Protein AF-A0A662V5S7-F1 (afdb_monomer_lite)

Secondary structure (DSSP, 8-state):
-----------HHHHHHHHHT-HHHHHHHHHHHHHHHHHHHHT-SEEEEEE-STTHHHHHHHHHHHHHTT-EEEEEETTSPP---SEEEEEEEGGGHHHHHHHHHHHHHHSSEEEEEEE-S-TTTHHHHHHHHHHHHHHHHHHTT-

pLDDT: mean 87.55, std 18.08, range [35.97, 98.62]

Radius of gyration: 18.25 Å; chains: 1; bounding box: 36×62×35 Å

Sequence (146 aa):
AALRLASSGRGARSARLESELELEPVVHELLERYGPVLEELRGVGDVEVLHSFSMTPAAEELYRVLVSYGRRARLTPHYHMPSGAELCLALYTTAEEHTIREKVVAAARRCRRVLHIGVGTDPVTAPIYVLILVRHLELELAGAKA

Structure (mmCIF, N/CA/C/O backbone):
data_AF-A0A662V5S7-F1
#
_entry.id   AF-A0A662V5S7-F1
#
loop_
_atom_site.group_PDB
_atom_site.id
_atom_site.type_symbol
_atom_site.label_atom_id
_atom_site.label_alt_id
_atom_site.label_comp_id
_atom_site.label_asym_id
_atom_site.label_entity_id
_atom_site.label_seq_id
_atom_site.pdbx_PDB_ins_code
_atom_site.Cartn_x
_atom_site.Cartn_y
_atom_site.Cartn_z
_atom_site.occupancy
_atom_site.B_iso_or_equiv
_atom_site.auth_seq_id
_atom_site.auth_comp_id
_atom_site.auth_asym_id
_atom_site.auth_atom_id
_atom_site.pdbx_PDB_model_num
ATOM 1 N N . ALA A 1 1 ? 2.253 -43.207 -8.557 1.00 40.62 1 ALA A N 1
ATOM 2 C CA . ALA A 1 1 ? 3.699 -43.381 -8.305 1.00 40.62 1 ALA A CA 1
ATOM 3 C C . ALA A 1 1 ? 4.485 -43.164 -9.600 1.00 40.62 1 ALA A C 1
ATOM 5 O O . ALA A 1 1 ? 5.082 -44.088 -10.132 1.00 40.62 1 ALA A O 1
ATOM 6 N N . ALA A 1 2 ? 4.450 -41.941 -10.127 1.00 39.06 2 ALA A N 1
ATOM 7 C CA . ALA A 1 2 ? 5.210 -41.532 -11.303 1.00 39.06 2 ALA A CA 1
ATOM 8 C C . ALA A 1 2 ? 5.873 -40.193 -10.964 1.00 39.06 2 ALA A C 1
ATOM 10 O O . ALA A 1 2 ? 5.246 -39.386 -10.286 1.00 39.06 2 ALA A O 1
ATOM 11 N N . LEU A 1 3 ? 7.118 -40.016 -11.415 1.00 35.97 3 LEU A N 1
ATOM 12 C CA . LEU A 1 3 ? 8.091 -38.969 -11.056 1.00 35.97 3 LEU A CA 1
ATOM 13 C C . LEU A 1 3 ? 8.900 -39.247 -9.781 1.00 35.97 3 LEU A C 1
ATOM 15 O O . LEU A 1 3 ? 8.897 -38.491 -8.814 1.00 35.97 3 LEU A O 1
ATOM 19 N N . ARG A 1 4 ? 9.690 -40.324 -9.829 1.00 37.88 4 ARG A N 1
ATOM 20 C CA . ARG A 1 4 ? 10.972 -40.377 -9.122 1.00 37.88 4 ARG A CA 1
ATOM 21 C C . ARG A 1 4 ? 12.103 -40.256 -10.143 1.00 37.88 4 ARG A C 1
ATOM 23 O O . ARG A 1 4 ? 12.288 -41.144 -10.963 1.00 37.88 4 ARG A O 1
ATOM 30 N N . LEU A 1 5 ? 12.851 -39.164 -9.991 1.00 44.88 5 LEU A N 1
ATOM 31 C CA . LEU A 1 5 ? 14.304 -39.075 -10.155 1.00 44.88 5 LEU A CA 1
ATOM 32 C C . LEU A 1 5 ? 14.873 -39.260 -11.567 1.00 44.88 5 LEU A C 1
ATOM 34 O O . LEU A 1 5 ? 15.427 -40.297 -11.912 1.00 44.88 5 LEU A O 1
ATOM 38 N N .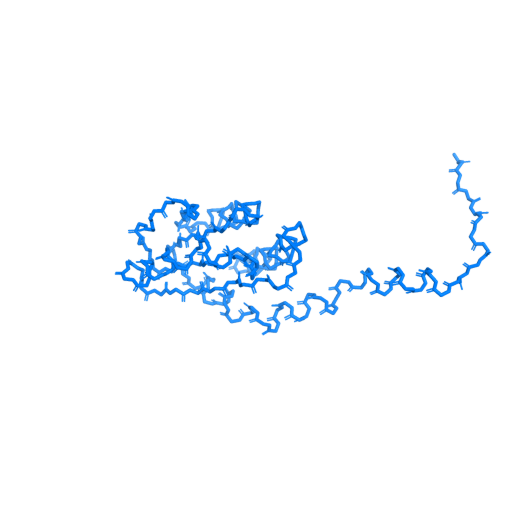 ALA A 1 6 ? 14.899 -38.148 -12.297 1.00 36.91 6 ALA A N 1
ATOM 39 C CA . ALA A 1 6 ? 16.008 -37.821 -13.186 1.00 36.91 6 ALA A CA 1
ATOM 40 C C . ALA A 1 6 ? 16.480 -36.390 -12.874 1.00 36.91 6 ALA A C 1
ATOM 42 O O . ALA A 1 6 ? 16.174 -35.443 -13.588 1.00 36.91 6 ALA A O 1
ATOM 43 N N . SER A 1 7 ? 17.192 -36.220 -11.758 1.00 38.94 7 SER A N 1
ATOM 44 C CA . SER A 1 7 ? 17.974 -35.004 -11.490 1.00 38.94 7 SER A CA 1
ATOM 45 C C . SER A 1 7 ? 19.369 -35.380 -10.990 1.00 38.94 7 SER A C 1
ATOM 47 O O . SER A 1 7 ? 19.815 -34.978 -9.915 1.00 38.94 7 SER A O 1
ATOM 49 N N . SER A 1 8 ? 20.072 -36.203 -11.765 1.00 45.06 8 SER A N 1
ATOM 50 C CA . SER A 1 8 ? 21.519 -36.348 -11.638 1.00 45.06 8 SER A CA 1
ATOM 51 C C . SER A 1 8 ? 22.179 -35.153 -12.327 1.00 45.06 8 SER A C 1
ATOM 53 O O . SER A 1 8 ? 22.445 -35.177 -13.526 1.00 45.06 8 SER A O 1
ATOM 55 N N . GLY A 1 9 ? 22.376 -34.083 -11.560 1.00 43.12 9 GLY A N 1
ATOM 56 C CA . GLY A 1 9 ? 23.086 -32.887 -11.996 1.00 43.12 9 GLY A CA 1
ATOM 57 C C . GLY A 1 9 ? 22.634 -31.658 -11.222 1.00 43.12 9 GLY A C 1
ATOM 58 O O . GLY A 1 9 ? 21.847 -30.870 -11.737 1.00 43.12 9 GLY A O 1
ATOM 59 N N . ARG A 1 10 ? 23.150 -31.462 -10.000 1.00 49.91 10 ARG A N 1
ATOM 60 C CA . ARG A 1 10 ? 23.173 -30.135 -9.359 1.00 49.91 10 ARG A CA 1
ATOM 61 C C . ARG A 1 10 ? 24.107 -29.236 -10.175 1.00 49.91 10 ARG A C 1
ATOM 63 O O . ARG A 1 10 ? 25.268 -29.046 -9.836 1.00 49.91 10 ARG A O 1
ATOM 70 N N . GLY A 1 11 ? 23.627 -28.775 -11.324 1.00 49.47 11 GLY A N 1
ATOM 71 C CA . GLY A 1 11 ? 24.307 -27.775 -12.132 1.00 49.47 11 GLY A CA 1
ATOM 72 C C . GLY A 1 11 ? 24.137 -26.400 -11.499 1.00 49.47 11 GLY A C 1
ATOM 73 O O . GLY A 1 11 ? 23.141 -26.148 -10.820 1.00 49.47 11 GLY A O 1
ATOM 74 N N . ALA A 1 12 ? 25.064 -25.485 -11.784 1.00 57.44 12 ALA A N 1
ATOM 75 C CA . ALA A 1 12 ? 25.022 -24.087 -11.343 1.00 57.44 12 ALA A CA 1
ATOM 76 C C . ALA A 1 12 ? 23.662 -23.393 -11.587 1.00 57.44 12 ALA A C 1
ATOM 78 O O . ALA A 1 12 ? 23.319 -22.446 -10.895 1.00 57.44 12 ALA A O 1
ATOM 79 N N . ARG A 1 13 ? 22.856 -23.892 -12.534 1.00 47.41 13 ARG A N 1
ATOM 80 C CA . ARG A 1 13 ? 21.491 -23.432 -12.818 1.00 47.41 13 ARG A CA 1
ATOM 81 C C . ARG A 1 13 ? 20.464 -23.790 -11.731 1.00 47.41 13 ARG A C 1
ATOM 83 O O . ARG A 1 13 ? 19.611 -22.962 -11.450 1.00 47.41 13 ARG A O 1
ATOM 90 N N . SER A 1 14 ? 20.542 -24.975 -11.117 1.00 47.22 14 SER A N 1
ATOM 91 C CA . SER A 1 14 ? 19.666 -25.350 -9.991 1.00 47.22 14 SER A CA 1
ATOM 92 C C . SER A 1 14 ? 20.053 -24.616 -8.715 1.00 47.22 14 SER A C 1
ATOM 94 O O . SER A 1 14 ? 19.171 -24.121 -8.036 1.00 47.22 14 SER A O 1
ATOM 96 N N . ALA A 1 15 ? 21.352 -24.462 -8.443 1.00 53.88 15 ALA A N 1
ATOM 97 C CA . ALA A 1 15 ? 21.823 -23.662 -7.310 1.00 53.88 15 ALA A CA 1
ATOM 98 C C . ALA A 1 15 ? 21.443 -22.175 -7.456 1.00 53.88 15 ALA A C 1
ATOM 100 O O . ALA A 1 15 ? 21.081 -21.533 -6.481 1.00 53.88 15 ALA A O 1
ATOM 101 N N . ARG A 1 16 ? 21.464 -21.641 -8.688 1.00 50.78 16 ARG A N 1
ATOM 102 C CA . ARG A 1 16 ? 21.008 -20.276 -8.990 1.00 50.78 16 ARG A CA 1
ATOM 103 C C . ARG A 1 16 ? 19.495 -20.108 -8.809 1.00 50.78 16 ARG A C 1
ATOM 105 O O . ARG A 1 16 ? 19.074 -19.123 -8.223 1.00 50.78 16 ARG A O 1
ATOM 112 N N . LEU A 1 17 ? 18.696 -21.084 -9.249 1.00 49.09 17 LEU A N 1
ATOM 113 C CA . LEU A 1 17 ? 17.246 -21.105 -9.010 1.00 49.09 17 LEU A CA 1
ATOM 114 C C . LEU A 1 17 ? 16.906 -21.261 -7.520 1.00 49.09 17 LEU A C 1
ATOM 116 O O . LEU A 1 17 ? 15.959 -20.645 -7.055 1.00 49.09 17 LEU A O 1
ATOM 120 N N . GLU A 1 18 ? 17.679 -22.048 -6.768 1.00 52.47 18 GLU A N 1
ATOM 121 C CA . GLU A 1 18 ? 17.541 -22.178 -5.312 1.00 52.47 18 GLU A CA 1
ATOM 122 C C . GLU A 1 18 ? 17.888 -20.861 -4.596 1.00 52.47 18 GLU A C 1
ATOM 124 O O . GLU A 1 18 ? 17.123 -20.446 -3.735 1.00 52.47 18 GLU A O 1
ATOM 129 N N . SER A 1 19 ? 18.940 -20.141 -5.014 1.00 52.50 19 SER A N 1
ATOM 130 C CA . SER A 1 19 ? 19.259 -18.804 -4.475 1.00 52.50 19 SER A CA 1
ATOM 131 C C . SER A 1 19 ? 18.257 -17.716 -4.887 1.00 52.50 19 SER A C 1
ATOM 133 O O . SER A 1 19 ? 18.032 -16.772 -4.144 1.00 52.50 19 SER A O 1
ATOM 135 N N . GLU A 1 20 ? 17.626 -17.844 -6.059 1.00 53.47 20 GLU A N 1
ATOM 136 C CA . GLU A 1 20 ? 16.528 -16.964 -6.500 1.00 53.47 20 GLU A CA 1
ATOM 137 C C . GLU A 1 20 ? 15.208 -17.263 -5.753 1.00 53.47 20 GLU A C 1
ATOM 139 O O . GLU A 1 20 ? 14.295 -16.440 -5.763 1.00 53.47 20 GLU A O 1
ATOM 144 N N . LEU A 1 21 ? 15.109 -18.420 -5.085 1.00 58.81 21 LEU A N 1
ATOM 145 C CA . LEU A 1 21 ? 13.989 -18.827 -4.228 1.00 58.81 21 LEU A CA 1
ATOM 146 C C . LEU A 1 21 ? 14.205 -18.485 -2.744 1.00 58.81 21 LEU A C 1
ATOM 148 O O . LEU A 1 21 ? 13.298 -18.708 -1.936 1.00 58.81 21 LEU A O 1
ATOM 152 N N . GLU A 1 22 ? 15.366 -17.947 -2.363 1.00 69.88 22 GLU A N 1
ATOM 153 C CA . GLU A 1 22 ? 15.608 -17.472 -1.001 1.00 69.88 22 GLU A CA 1
ATOM 154 C C . GLU A 1 22 ? 14.814 -16.178 -0.773 1.00 69.88 22 GLU A C 1
ATOM 156 O O . GLU A 1 22 ? 15.251 -15.066 -1.060 1.00 69.88 22 GLU A O 1
ATOM 161 N N . LEU A 1 23 ? 13.586 -16.337 -0.273 1.00 75.75 23 LEU A N 1
ATOM 162 C CA . LEU A 1 23 ? 12.697 -15.224 0.065 1.00 75.75 23 LEU A CA 1
ATOM 163 C C . LEU A 1 23 ? 13.195 -14.426 1.275 1.00 75.75 23 LEU A C 1
ATOM 165 O O . LEU A 1 23 ? 12.820 -13.270 1.427 1.00 75.75 23 LEU A O 1
ATOM 169 N N . GLU A 1 24 ? 14.012 -15.023 2.142 1.00 84.25 24 GLU A N 1
ATOM 170 C CA . GLU A 1 24 ? 14.460 -14.402 3.392 1.00 84.25 24 GLU A CA 1
ATOM 171 C C . GLU A 1 24 ? 15.258 -13.102 3.168 1.00 84.25 24 GLU A C 1
ATOM 173 O O . GLU A 1 24 ? 14.856 -12.088 3.742 1.00 84.25 24 GLU A O 1
ATOM 178 N N . PRO A 1 25 ? 16.288 -13.048 2.296 1.00 88.50 25 PRO A N 1
ATOM 179 C CA . PRO A 1 25 ? 16.953 -11.792 1.947 1.00 88.50 25 PRO A CA 1
ATOM 180 C C . PRO A 1 25 ? 15.997 -10.721 1.408 1.00 88.50 25 PRO A C 1
ATOM 182 O O . PRO A 1 25 ? 16.085 -9.562 1.806 1.00 88.50 25 PRO A O 1
ATOM 185 N N . VAL A 1 26 ? 15.047 -11.110 0.548 1.00 87.50 26 VAL A N 1
ATOM 186 C CA . VAL A 1 26 ? 14.057 -10.188 -0.034 1.00 87.50 26 VAL A CA 1
ATOM 187 C C . VAL A 1 26 ? 13.136 -9.630 1.048 1.00 87.50 26 VAL A C 1
ATOM 189 O O . VAL A 1 26 ? 12.891 -8.428 1.104 1.00 87.50 26 VAL A O 1
ATOM 192 N N . VAL A 1 27 ? 12.633 -10.489 1.936 1.00 90.62 27 VAL A N 1
ATOM 193 C CA . VAL A 1 27 ? 11.801 -10.080 3.074 1.00 90.62 27 VAL A CA 1
ATOM 194 C C . VAL A 1 27 ? 12.587 -9.141 3.985 1.00 90.62 27 VAL A C 1
ATOM 196 O O . VAL A 1 27 ? 12.052 -8.112 4.387 1.00 90.62 27 VAL A O 1
ATOM 199 N N . HIS A 1 28 ? 13.847 -9.461 4.284 1.00 93.50 28 HIS A N 1
ATOM 200 C CA . HIS A 1 28 ? 14.695 -8.630 5.131 1.00 93.50 28 HIS A CA 1
ATOM 201 C C . HIS A 1 28 ? 14.900 -7.234 4.535 1.00 93.50 28 HIS A C 1
ATOM 203 O O . HIS A 1 28 ? 14.639 -6.248 5.218 1.00 93.50 28 HIS A O 1
ATOM 209 N N . GLU A 1 29 ? 15.260 -7.139 3.252 1.00 93.31 29 GLU A N 1
ATOM 210 C CA . GLU A 1 29 ? 15.428 -5.859 2.551 1.00 93.31 29 GLU A CA 1
ATOM 211 C C . GLU A 1 29 ? 14.127 -5.038 2.544 1.00 93.31 29 GLU A C 1
ATOM 213 O O . GLU A 1 29 ? 14.122 -3.832 2.811 1.00 93.31 29 GLU A O 1
ATOM 218 N N . LEU A 1 30 ? 12.992 -5.690 2.271 1.00 94.88 30 LEU A N 1
ATOM 219 C CA . LEU A 1 30 ? 11.686 -5.035 2.273 1.00 94.88 30 LEU A CA 1
ATOM 220 C C . LEU A 1 30 ? 11.319 -4.499 3.661 1.00 94.88 30 LEU A C 1
ATOM 222 O O . LEU A 1 30 ? 10.804 -3.384 3.761 1.00 94.88 30 LEU A O 1
ATOM 226 N N . LEU A 1 31 ? 11.577 -5.264 4.722 1.00 95.56 31 LEU A N 1
ATOM 227 C CA . LEU A 1 31 ? 11.284 -4.854 6.096 1.00 95.56 31 LEU A CA 1
ATOM 228 C C . LEU A 1 31 ? 12.256 -3.792 6.608 1.00 95.56 31 LEU A C 1
ATOM 230 O O . LEU A 1 31 ? 11.820 -2.873 7.295 1.00 95.56 31 LEU A O 1
ATOM 234 N N . GLU A 1 32 ? 13.532 -3.851 6.239 1.00 96.81 32 GLU A N 1
ATOM 235 C CA . GLU A 1 32 ? 14.491 -2.788 6.548 1.00 96.81 32 GLU A CA 1
ATOM 236 C C . GLU A 1 32 ? 14.035 -1.460 5.929 1.00 96.81 32 GLU A C 1
ATOM 238 O O . GLU A 1 32 ? 14.028 -0.416 6.583 1.00 96.81 32 GLU A O 1
ATOM 243 N N . ARG A 1 33 ? 13.571 -1.505 4.676 1.00 97.06 33 ARG A N 1
ATOM 244 C CA . ARG A 1 33 ? 13.160 -0.310 3.939 1.00 97.06 33 ARG A CA 1
ATOM 245 C C . ARG A 1 33 ? 11.788 0.231 4.340 1.00 97.06 33 ARG A C 1
ATOM 247 O O . ARG A 1 33 ? 11.613 1.447 4.419 1.00 97.06 33 ARG A O 1
ATOM 254 N N . TYR A 1 34 ? 10.798 -0.642 4.523 1.00 97.94 34 TYR A N 1
ATOM 255 C CA . TYR A 1 34 ? 9.395 -0.250 4.709 1.00 97.94 34 TYR A CA 1
ATOM 256 C C . TYR A 1 34 ? 8.839 -0.568 6.098 1.00 97.94 34 TYR A C 1
ATOM 258 O O . TYR A 1 34 ? 7.704 -0.191 6.383 1.00 97.94 34 TYR A O 1
ATOM 266 N N . GLY A 1 35 ? 9.619 -1.184 6.987 1.00 96.31 35 GLY A N 1
ATOM 267 C CA . GLY A 1 35 ? 9.247 -1.423 8.384 1.00 96.31 35 GLY A CA 1
ATOM 268 C C . GLY A 1 35 ? 8.718 -0.171 9.092 1.00 96.31 35 GLY A C 1
ATOM 269 O O . GLY A 1 35 ? 7.596 -0.219 9.596 1.00 96.31 35 GLY A O 1
ATOM 270 N N . PRO A 1 36 ? 9.408 0.987 9.026 1.00 96.69 36 PRO A N 1
ATOM 271 C CA . PRO A 1 36 ? 8.909 2.228 9.626 1.00 96.69 36 PRO A CA 1
ATOM 272 C C . PRO A 1 36 ? 7.542 2.672 9.077 1.00 96.69 36 PRO A C 1
ATOM 274 O O . PRO A 1 36 ? 6.697 3.179 9.813 1.00 96.69 36 PRO A O 1
ATOM 277 N N . VAL A 1 37 ? 7.285 2.434 7.783 1.00 97.81 37 VAL A N 1
ATOM 278 C CA . VAL A 1 37 ? 5.987 2.733 7.157 1.00 97.81 37 VAL A CA 1
ATOM 279 C C . VAL A 1 37 ? 4.891 1.824 7.719 1.00 97.81 37 VAL A C 1
ATOM 281 O O . VAL A 1 37 ? 3.787 2.296 7.995 1.00 97.81 37 VAL A O 1
ATOM 284 N N . LEU A 1 38 ? 5.186 0.534 7.912 1.00 96.62 38 LEU A N 1
ATOM 285 C CA . LEU A 1 38 ? 4.246 -0.425 8.499 1.00 96.62 38 LEU A CA 1
ATOM 286 C C . LEU A 1 38 ? 3.959 -0.127 9.975 1.00 96.62 38 LEU A C 1
ATOM 288 O O . LEU A 1 38 ? 2.810 -0.240 10.406 1.00 96.62 38 LEU A O 1
ATOM 292 N N . GLU A 1 39 ? 4.967 0.293 10.741 1.00 95.38 39 GLU A N 1
ATOM 293 C CA . GLU A 1 39 ? 4.802 0.699 12.139 1.00 95.38 39 GLU A CA 1
ATOM 294 C C . GLU A 1 39 ? 3.857 1.896 12.277 1.00 95.38 39 GLU A C 1
ATOM 296 O O . GLU A 1 39 ? 2.924 1.858 13.086 1.00 95.38 39 GLU A O 1
ATOM 301 N N . GLU A 1 40 ? 4.045 2.930 11.451 1.00 95.31 40 GLU A N 1
ATOM 302 C CA . GLU A 1 40 ? 3.133 4.072 11.415 1.00 95.31 40 GLU A CA 1
ATOM 303 C C . GLU A 1 40 ? 1.720 3.656 11.004 1.00 95.31 40 GLU A C 1
ATOM 305 O O . GLU A 1 40 ? 0.745 4.053 11.646 1.00 95.31 40 GLU A O 1
ATOM 310 N N . LEU A 1 41 ? 1.599 2.824 9.967 1.00 95.88 41 LEU A N 1
ATOM 311 C CA . LEU A 1 41 ? 0.316 2.333 9.475 1.00 95.88 41 LEU A CA 1
ATOM 312 C C . LEU A 1 41 ? -0.454 1.549 10.550 1.00 95.88 41 LEU A C 1
ATOM 314 O O . LEU A 1 41 ? -1.662 1.738 10.706 1.00 95.88 41 LEU A O 1
ATOM 318 N N . ARG A 1 42 ? 0.238 0.724 11.346 1.00 93.62 42 ARG A N 1
ATOM 319 C CA . ARG A 1 42 ? -0.343 -0.038 12.465 1.00 93.62 42 ARG A CA 1
ATOM 320 C C . ARG A 1 42 ? -0.938 0.869 13.546 1.00 93.62 42 ARG A C 1
ATOM 322 O O . ARG A 1 42 ? -1.917 0.495 14.197 1.00 93.62 42 ARG A O 1
ATOM 329 N N . GLY A 1 43 ? -0.378 2.061 13.740 1.00 91.25 43 GLY A N 1
ATOM 330 C CA . GLY A 1 43 ? -0.846 3.031 14.731 1.00 91.25 43 GLY A CA 1
ATOM 331 C C . GLY A 1 43 ? -2.110 3.804 14.334 1.00 91.25 43 GLY A C 1
ATOM 332 O O . GLY A 1 43 ? -2.696 4.468 15.185 1.00 91.25 43 GLY A O 1
ATOM 333 N N . VAL A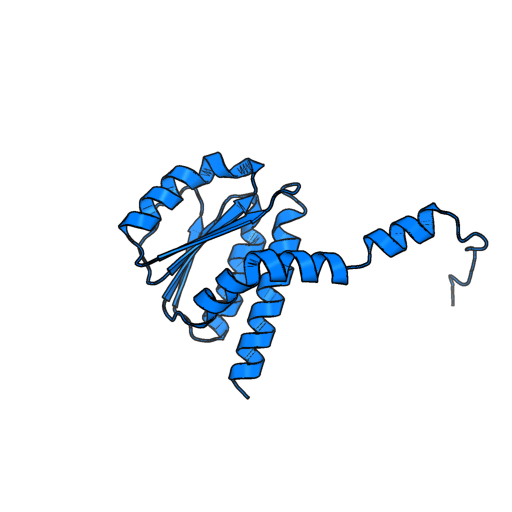 1 44 ? -2.555 3.728 13.076 1.00 94.88 44 VAL A N 1
ATOM 334 C CA . VAL A 1 44 ? -3.570 4.642 12.520 1.00 94.88 44 VAL A CA 1
ATOM 335 C C . VAL A 1 44 ? -4.936 3.985 12.354 1.00 94.88 44 VAL A C 1
ATOM 337 O O . VAL A 1 44 ? -5.040 2.836 11.941 1.00 94.88 44 VAL A O 1
ATOM 340 N N . GLY A 1 45 ? -6.013 4.704 12.689 1.00 95.31 45 GLY A N 1
ATOM 341 C CA . GLY A 1 45 ? -7.393 4.200 12.603 1.00 95.31 45 GLY A CA 1
ATOM 342 C C . GLY A 1 45 ? -8.105 4.459 11.269 1.00 95.31 45 GLY A C 1
ATOM 343 O O . GLY A 1 45 ? -9.067 3.758 10.953 1.00 95.31 45 GLY A O 1
ATOM 344 N N . ASP A 1 46 ? -7.668 5.463 10.505 1.00 98.31 46 ASP A N 1
ATOM 345 C CA . ASP A 1 46 ? -8.283 5.890 9.241 1.00 98.31 46 ASP A CA 1
ATOM 346 C C . ASP A 1 46 ? -7.229 6.067 8.142 1.00 98.31 46 ASP A C 1
ATOM 348 O O . ASP A 1 46 ? -6.378 6.956 8.219 1.00 98.31 46 ASP A O 1
ATOM 352 N N . VAL A 1 47 ? -7.289 5.209 7.127 1.00 98.56 47 VAL A N 1
ATOM 353 C CA . VAL A 1 47 ? -6.265 5.064 6.092 1.00 98.56 47 VAL A CA 1
ATOM 354 C C . VAL A 1 47 ? -6.883 5.227 4.708 1.00 98.56 47 VAL A C 1
ATOM 356 O O . VAL A 1 47 ? -7.904 4.626 4.381 1.00 98.56 47 VAL A O 1
ATOM 359 N N . GLU A 1 48 ? -6.228 5.995 3.852 1.00 98.56 48 GLU A N 1
ATOM 360 C CA . GLU A 1 48 ? -6.513 6.033 2.422 1.00 98.56 48 GLU A CA 1
ATOM 361 C C . GLU A 1 48 ? -5.350 5.401 1.655 1.00 98.56 48 GLU A C 1
ATOM 363 O O . GLU A 1 48 ? -4.202 5.815 1.792 1.00 98.56 48 GLU A O 1
ATOM 368 N N . VAL A 1 49 ? -5.630 4.366 0.868 1.00 98.56 49 VAL A N 1
ATOM 369 C CA . VAL A 1 49 ? -4.640 3.652 0.059 1.00 98.56 49 VAL A CA 1
ATOM 370 C C . VAL A 1 49 ? -4.735 4.181 -1.367 1.00 98.56 49 VAL A C 1
ATOM 372 O O . VAL A 1 49 ? -5.641 3.830 -2.125 1.00 98.56 49 VAL A O 1
ATOM 375 N N . LEU A 1 50 ? -3.802 5.060 -1.714 1.00 98.62 50 LEU A N 1
ATOM 376 C CA . LEU A 1 50 ? -3.652 5.631 -3.045 1.00 98.62 50 LEU A CA 1
ATOM 377 C C . LEU A 1 50 ? -2.751 4.711 -3.875 1.00 98.62 50 LEU A C 1
ATOM 379 O O . LEU A 1 50 ? -1.632 4.438 -3.455 1.00 98.62 50 LEU A O 1
ATOM 383 N N . HIS A 1 51 ? -3.182 4.235 -5.043 1.00 98.50 51 HIS A N 1
ATOM 384 C CA . HIS A 1 51 ? -2.390 3.254 -5.798 1.00 98.50 51 HIS A CA 1
ATOM 385 C C . HIS A 1 51 ? -2.297 3.519 -7.306 1.00 98.50 51 HIS A C 1
ATOM 387 O O . HIS A 1 51 ? -3.242 3.971 -7.959 1.00 98.50 51 HIS A O 1
ATOM 393 N N . SER A 1 52 ? -1.128 3.203 -7.863 1.00 97.50 52 SER A N 1
ATOM 394 C CA . SER A 1 52 ? -0.897 3.101 -9.312 1.00 97.50 52 SER A CA 1
ATOM 395 C C . SER A 1 52 ? -1.622 1.888 -9.916 1.00 97.50 52 SER A C 1
ATOM 397 O O . SER A 1 52 ? -2.214 1.082 -9.192 1.00 97.50 52 SER A O 1
ATOM 399 N N . PHE A 1 53 ? -1.610 1.771 -11.247 1.00 96.19 53 PHE A N 1
ATOM 400 C CA . PHE A 1 53 ? -2.326 0.712 -11.961 1.00 96.19 53 PHE A CA 1
ATOM 401 C C . PHE A 1 53 ? -1.841 -0.687 -11.559 1.00 96.19 53 PHE A C 1
ATOM 403 O O . PHE A 1 53 ? -2.652 -1.500 -11.107 1.00 96.19 53 PHE A O 1
ATOM 410 N N . SER A 1 54 ? -0.535 -0.952 -11.646 1.00 96.88 54 SER A N 1
ATOM 411 C CA . SER A 1 54 ? 0.016 -2.276 -11.326 1.00 96.88 54 SER A CA 1
ATOM 412 C C . SER A 1 54 ? -0.194 -2.689 -9.867 1.00 96.88 54 SER A C 1
ATOM 414 O O . SER A 1 54 ? -0.388 -3.865 -9.575 1.00 96.88 54 SER A O 1
ATOM 416 N N . MET A 1 55 ? -0.243 -1.719 -8.950 1.00 97.88 55 MET A N 1
ATOM 417 C CA . MET A 1 55 ? -0.370 -1.956 -7.510 1.00 97.88 55 MET A CA 1
ATOM 418 C C . MET A 1 55 ? -1.789 -2.300 -7.048 1.00 97.88 55 MET A C 1
ATOM 420 O O . MET A 1 55 ? -1.982 -2.571 -5.864 1.00 97.88 55 MET A O 1
ATOM 424 N N . THR A 1 56 ? -2.774 -2.324 -7.951 1.00 97.69 56 THR A N 1
ATOM 425 C CA . THR A 1 56 ? -4.177 -2.632 -7.621 1.00 97.69 56 THR A CA 1
ATOM 426 C C . THR A 1 56 ? -4.341 -3.915 -6.785 1.00 97.69 56 THR A C 1
ATOM 428 O O . THR A 1 56 ? -4.955 -3.823 -5.723 1.00 97.69 56 THR A O 1
ATOM 431 N N . PRO A 1 57 ? -3.750 -5.080 -7.141 1.00 97.94 57 PRO A N 1
ATOM 432 C CA . PRO A 1 57 ? -3.944 -6.308 -6.363 1.00 97.94 57 PRO A CA 1
ATOM 433 C C . PRO A 1 57 ? -3.432 -6.198 -4.921 1.00 97.94 57 PRO A C 1
ATOM 435 O O . PRO A 1 57 ? -4.072 -6.674 -3.985 1.00 97.94 57 PRO A O 1
ATOM 438 N N . ALA A 1 58 ? -2.286 -5.539 -4.729 1.00 98.12 58 ALA A N 1
ATOM 439 C CA . ALA A 1 58 ? -1.703 -5.350 -3.407 1.00 98.12 58 ALA A CA 1
ATOM 440 C C . ALA A 1 58 ? -2.470 -4.308 -2.580 1.00 98.12 58 ALA A C 1
ATOM 442 O O . ALA A 1 58 ? -2.635 -4.478 -1.373 1.00 98.12 58 ALA A O 1
ATOM 443 N N . ALA A 1 59 ? -2.973 -3.251 -3.226 1.00 98.56 59 ALA A N 1
ATOM 444 C CA . ALA A 1 59 ? -3.811 -2.245 -2.586 1.00 98.56 59 ALA A CA 1
ATOM 445 C C . ALA A 1 59 ? -5.118 -2.856 -2.064 1.00 98.56 59 ALA A C 1
ATOM 447 O O . ALA A 1 59 ? -5.497 -2.605 -0.921 1.00 98.56 59 ALA A O 1
ATOM 448 N N . GLU A 1 60 ? -5.778 -3.690 -2.871 1.00 98.62 60 GLU A N 1
ATOM 449 C CA . GLU A 1 60 ? -7.000 -4.397 -2.479 1.00 98.62 60 GLU A CA 1
ATOM 450 C C . GLU A 1 60 ? -6.774 -5.340 -1.295 1.00 98.62 60 GLU A C 1
ATOM 452 O O . GLU A 1 60 ? -7.585 -5.359 -0.367 1.00 98.62 60 GLU A O 1
ATOM 457 N N . GLU A 1 61 ? -5.674 -6.096 -1.296 1.00 98.56 61 GLU A N 1
ATOM 458 C CA . GLU A 1 61 ? -5.345 -6.975 -0.172 1.00 98.56 61 GLU A CA 1
ATOM 459 C C . GLU A 1 61 ? -5.044 -6.176 1.096 1.00 98.56 61 GLU A C 1
ATOM 461 O O . GLU A 1 61 ? -5.582 -6.480 2.160 1.00 98.56 61 GLU A O 1
ATOM 466 N N . LEU A 1 62 ? -4.273 -5.091 0.986 1.00 98.50 62 LEU A N 1
ATOM 467 C CA . LEU A 1 62 ? -4.029 -4.205 2.118 1.00 98.50 62 LEU A CA 1
ATOM 468 C C . LEU A 1 62 ? -5.339 -3.636 2.673 1.00 98.50 62 LEU A C 1
ATOM 470 O O . LEU A 1 62 ? -5.542 -3.622 3.885 1.00 98.50 62 LEU A O 1
ATOM 474 N N . TYR A 1 63 ? -6.242 -3.184 1.803 1.00 98.56 63 TYR A N 1
ATOM 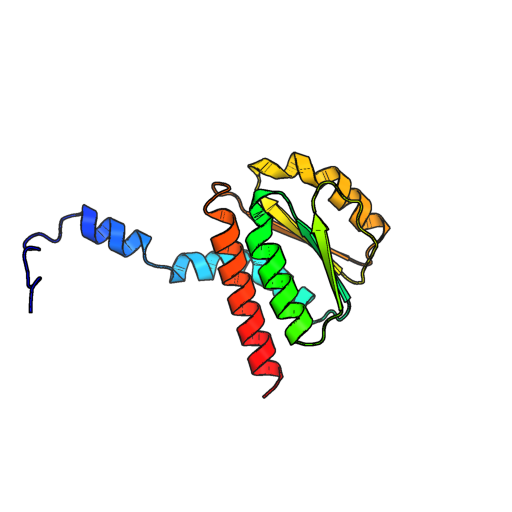475 C CA . TYR A 1 63 ? -7.564 -2.717 2.207 1.00 98.56 63 TYR A CA 1
ATOM 476 C C . TYR A 1 63 ? -8.338 -3.800 2.971 1.00 98.56 63 TYR A C 1
ATOM 478 O O . TYR A 1 63 ? -8.862 -3.517 4.050 1.00 98.56 63 TYR A O 1
ATOM 486 N N . ARG A 1 64 ? -8.366 -5.044 2.467 1.00 98.50 64 ARG A N 1
ATOM 487 C CA . ARG A 1 64 ? -9.017 -6.179 3.146 1.00 98.50 64 ARG A CA 1
ATOM 488 C C . ARG A 1 64 ? -8.426 -6.429 4.534 1.00 98.50 64 ARG A C 1
ATOM 490 O O . ARG A 1 64 ? -9.181 -6.582 5.499 1.00 98.50 64 ARG A O 1
ATOM 497 N N . VAL A 1 65 ? -7.099 -6.420 4.658 1.00 97.81 65 VAL A N 1
ATOM 498 C CA . VAL A 1 65 ? -6.411 -6.565 5.948 1.00 97.81 65 VAL A CA 1
ATOM 499 C C . VAL A 1 65 ? -6.784 -5.411 6.879 1.00 97.81 65 VAL A C 1
ATOM 501 O O . VAL A 1 65 ? -7.276 -5.645 7.975 1.00 97.81 65 VAL A O 1
ATOM 504 N N . LEU A 1 66 ? -6.667 -4.156 6.453 1.00 97.56 66 LEU A N 1
ATOM 505 C CA . LEU A 1 66 ? -6.993 -3.009 7.307 1.00 97.56 66 LEU A CA 1
ATOM 506 C C . LEU A 1 66 ? -8.445 -3.062 7.820 1.00 97.56 66 LEU A C 1
ATOM 508 O O . LEU A 1 66 ? -8.682 -2.904 9.021 1.00 97.56 66 LEU A O 1
ATOM 512 N N . VAL A 1 67 ? -9.411 -3.350 6.943 1.00 97.50 67 VAL A N 1
ATOM 513 C CA . VAL A 1 67 ? -10.832 -3.448 7.316 1.00 97.50 67 VAL A CA 1
ATOM 514 C C . VAL A 1 67 ? -11.102 -4.624 8.258 1.00 97.50 67 VAL A C 1
ATOM 516 O O . VAL A 1 67 ? -11.817 -4.455 9.246 1.00 97.50 67 VAL A O 1
ATOM 519 N N . SER A 1 68 ? -10.514 -5.801 8.019 1.00 97.06 68 SER A N 1
ATOM 520 C CA . SER A 1 68 ? -10.720 -6.979 8.886 1.00 97.06 68 SER A CA 1
ATOM 521 C C . SER A 1 68 ? -10.160 -6.801 10.307 1.00 97.06 68 SER A C 1
ATOM 523 O O . SER A 1 68 ? -10.584 -7.471 11.256 1.00 97.06 68 SER A O 1
ATOM 525 N N . TYR A 1 69 ? -9.260 -5.834 10.491 1.00 95.75 69 TYR A N 1
ATOM 526 C CA . TYR A 1 69 ? -8.741 -5.408 11.789 1.00 95.75 69 TYR A CA 1
ATOM 527 C C . TYR A 1 69 ? -9.373 -4.100 12.296 1.00 95.75 69 TYR A C 1
ATOM 529 O O . TYR A 1 69 ? -8.821 -3.446 13.179 1.00 95.75 69 TYR A O 1
ATOM 537 N N . GLY A 1 70 ? -10.558 -3.742 11.789 1.00 95.38 70 GLY A N 1
ATOM 538 C CA . GLY A 1 70 ? -11.397 -2.667 12.325 1.00 95.38 70 GLY A CA 1
ATOM 539 C C . GLY A 1 70 ? -10.947 -1.254 11.955 1.00 95.38 70 GLY A C 1
ATOM 540 O O . GLY A 1 70 ? -11.422 -0.287 12.552 1.00 95.38 70 GLY A O 1
ATOM 541 N N . ARG A 1 71 ? -10.036 -1.103 10.987 1.00 96.62 71 ARG A N 1
ATOM 542 C CA . ARG A 1 71 ? -9.622 0.212 10.486 1.00 96.62 71 ARG A CA 1
ATOM 543 C C . ARG A 1 71 ? -10.635 0.728 9.471 1.00 96.62 71 ARG A C 1
ATOM 545 O O . ARG A 1 71 ? -11.196 -0.032 8.681 1.00 96.62 71 ARG A O 1
ATOM 552 N N . ARG A 1 72 ? -10.826 2.046 9.436 1.00 98.12 72 ARG A N 1
ATOM 553 C CA . ARG A 1 72 ? -11.499 2.701 8.312 1.00 98.12 72 ARG A CA 1
ATOM 554 C C . ARG A 1 72 ? -10.490 2.793 7.177 1.00 98.12 72 ARG A C 1
ATOM 556 O O . ARG A 1 72 ? -9.476 3.462 7.325 1.00 98.12 72 ARG A O 1
ATOM 563 N N . ALA A 1 73 ? -10.744 2.102 6.074 1.00 98.00 73 ALA A N 1
ATOM 564 C CA . ALA A 1 73 ? -9.872 2.128 4.907 1.00 98.00 73 ALA A CA 1
ATOM 565 C C . ALA A 1 73 ? -10.636 2.618 3.672 1.00 98.00 73 ALA A C 1
ATOM 567 O O . ALA A 1 73 ? -11.843 2.394 3.550 1.00 98.00 73 ALA A O 1
ATOM 568 N N . ARG A 1 74 ? -9.940 3.288 2.754 1.00 98.12 74 ARG A N 1
ATOM 569 C CA . ARG A 1 74 ? -10.454 3.713 1.442 1.00 98.12 74 ARG A CA 1
ATOM 570 C C . ARG A 1 74 ? -9.447 3.337 0.361 1.00 98.12 74 ARG A C 1
ATOM 572 O O . ARG A 1 74 ? -8.250 3.469 0.588 1.00 98.12 74 ARG A O 1
ATOM 579 N N . LEU 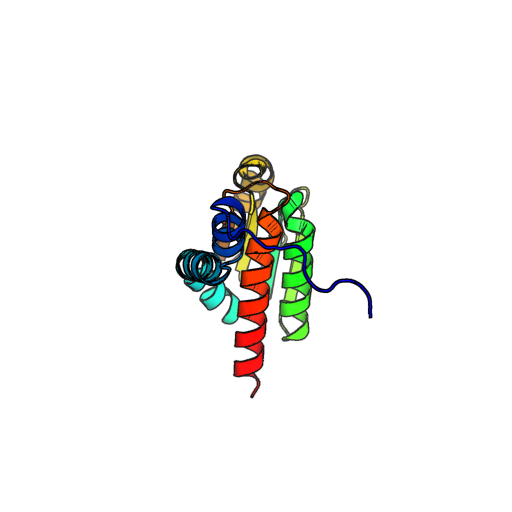A 1 75 ? -9.929 2.882 -0.794 1.00 98.12 75 LEU A N 1
ATOM 580 C CA . LEU A 1 75 ? -9.109 2.647 -1.984 1.00 98.12 75 LEU A CA 1
ATOM 581 C C . LEU A 1 75 ? -9.274 3.819 -2.948 1.00 98.12 75 LEU A C 1
ATOM 583 O O . LEU A 1 75 ? -10.396 4.132 -3.350 1.00 98.12 75 LEU A O 1
ATOM 587 N N . THR A 1 76 ? -8.160 4.429 -3.340 1.00 98.31 76 THR A N 1
ATOM 588 C CA . THR A 1 76 ? -8.139 5.548 -4.282 1.00 98.31 76 THR A CA 1
ATOM 589 C C . THR A 1 76 ? -7.206 5.207 -5.442 1.00 98.31 76 THR A C 1
ATOM 591 O O . THR A 1 76 ? -5.985 5.242 -5.283 1.00 98.31 76 THR A O 1
ATOM 594 N N . PRO A 1 77 ? -7.734 4.886 -6.632 1.00 97.56 77 PRO A N 1
ATOM 595 C CA . PRO A 1 77 ? -6.886 4.646 -7.790 1.00 97.56 77 PRO A CA 1
ATOM 596 C C . PRO A 1 77 ? -6.254 5.955 -8.283 1.00 97.56 77 PRO A C 1
ATOM 598 O O . PRO A 1 77 ? -6.805 7.039 -8.091 1.00 97.56 77 PRO A O 1
ATOM 601 N N . HIS A 1 78 ? -5.125 5.857 -8.985 1.00 95.38 78 HIS A N 1
ATOM 602 C CA . HIS A 1 78 ? -4.358 6.990 -9.529 1.00 95.38 78 HIS A CA 1
ATOM 603 C C . HIS A 1 78 ? -5.155 7.980 -10.403 1.00 95.38 78 HIS A C 1
ATOM 605 O O . HIS A 1 78 ? -4.743 9.128 -10.552 1.00 95.38 78 HIS A O 1
ATOM 611 N N . TYR A 1 79 ? -6.299 7.588 -10.970 1.00 95.56 79 TYR A N 1
ATOM 612 C CA . TYR A 1 79 ? -7.170 8.482 -11.745 1.00 95.56 79 TYR A CA 1
ATOM 613 C C . TYR A 1 79 ? -8.211 9.232 -10.893 1.00 95.56 79 TYR A C 1
ATOM 615 O O . TYR A 1 79 ? -8.860 10.153 -11.389 1.00 95.56 79 TYR A O 1
ATOM 623 N N . HIS A 1 80 ? -8.345 8.914 -9.604 1.00 97.12 80 HIS A N 1
ATOM 624 C CA . HIS A 1 80 ? -9.203 9.630 -8.660 1.00 97.12 80 HIS A CA 1
ATOM 625 C C . HIS A 1 80 ? -8.405 10.584 -7.767 1.00 97.12 80 HIS A C 1
ATOM 627 O O . HIS A 1 80 ? -7.192 10.469 -7.596 1.00 97.12 80 HIS A O 1
ATOM 633 N N . MET A 1 81 ? -9.097 11.588 -7.227 1.00 96.44 81 MET A N 1
ATOM 634 C CA . MET A 1 81 ? -8.514 12.495 -6.243 1.00 96.44 81 MET A CA 1
ATOM 635 C C . MET A 1 81 ? -8.668 11.912 -4.842 1.00 96.44 81 MET A C 1
ATOM 637 O O . MET A 1 81 ? -9.754 11.427 -4.526 1.00 96.44 81 MET A O 1
ATOM 641 N N . PRO A 1 82 ? -7.633 12.017 -3.990 1.00 96.31 82 PRO A N 1
ATOM 642 C CA . PRO A 1 82 ? -7.742 11.543 -2.628 1.00 96.31 82 PRO A CA 1
ATOM 643 C C . PRO A 1 82 ? -8.748 12.372 -1.838 1.00 96.31 82 PRO A C 1
ATOM 645 O O . PRO A 1 82 ? -8.812 13.599 -2.002 1.00 96.31 82 PRO A O 1
ATOM 648 N N . SER A 1 83 ? -9.516 11.688 -0.996 1.00 94.81 83 SER A N 1
ATOM 649 C CA . SER A 1 83 ? -10.598 12.255 -0.186 1.00 94.81 83 SER A CA 1
ATOM 650 C C . SER A 1 83 ? -10.096 12.921 1.097 1.00 94.81 83 SER A C 1
ATOM 652 O O . SER A 1 83 ? -10.661 13.924 1.528 1.00 94.81 83 SER A O 1
ATOM 654 N N . GLY A 1 84 ? -8.997 12.410 1.655 1.00 93.88 84 GLY A N 1
ATOM 655 C CA . GLY A 1 84 ? -8.479 12.794 2.960 1.00 93.88 84 GLY A CA 1
ATOM 656 C C . GLY A 1 84 ? -8.663 11.672 3.978 1.00 93.88 84 GLY A C 1
ATOM 657 O O . GLY A 1 84 ? -9.733 11.073 4.080 1.00 93.88 84 GLY A O 1
ATOM 658 N N . ALA A 1 85 ? -7.618 11.400 4.752 1.00 96.94 85 ALA A N 1
ATOM 659 C CA . ALA A 1 85 ? -7.611 10.455 5.864 1.00 96.94 85 ALA A CA 1
ATOM 660 C C . ALA A 1 85 ? -6.597 10.897 6.926 1.00 96.94 85 ALA A C 1
ATOM 662 O O . ALA A 1 85 ? -5.842 11.858 6.735 1.00 96.94 85 ALA A O 1
ATOM 663 N N . GLU A 1 86 ? -6.533 10.185 8.047 1.00 97.88 86 GLU A N 1
ATOM 664 C CA . GLU A 1 86 ? -5.436 10.393 8.992 1.00 97.88 86 GLU A CA 1
ATOM 665 C C . GLU A 1 86 ? -4.079 10.049 8.348 1.00 97.88 86 GLU A C 1
ATOM 667 O O . GLU A 1 86 ? -3.103 10.782 8.520 1.00 97.88 86 GLU A O 1
ATOM 672 N N . LEU A 1 87 ? -4.026 8.983 7.549 1.00 98.50 87 LEU A N 1
ATOM 673 C CA . LEU A 1 87 ? -2.838 8.585 6.798 1.00 98.50 87 LEU A CA 1
ATOM 674 C C . LEU A 1 87 ? -3.213 8.219 5.365 1.00 98.50 87 LEU A C 1
ATOM 676 O O . LEU A 1 87 ? -4.115 7.417 5.143 1.00 98.50 87 LEU A O 1
ATOM 680 N N . CYS A 1 88 ? -2.492 8.773 4.394 1.00 98.50 88 CYS A N 1
ATOM 681 C CA . CYS A 1 88 ? -2.515 8.285 3.021 1.00 98.50 88 CYS A CA 1
ATOM 682 C C . CYS A 1 88 ? -1.271 7.445 2.753 1.00 98.50 88 CYS A C 1
ATOM 684 O O . CYS A 1 88 ? -0.155 7.946 2.881 1.00 98.50 88 CYS A O 1
ATOM 686 N N . LEU A 1 89 ? -1.456 6.197 2.339 1.00 98.62 89 LEU A N 1
ATOM 687 C CA . LEU A 1 89 ? -0.375 5.341 1.872 1.00 98.62 89 LEU A CA 1
ATOM 688 C C . LEU A 1 89 ? -0.405 5.284 0.347 1.00 98.62 89 LEU A C 1
ATOM 690 O O . LEU A 1 89 ? -1.360 4.776 -0.236 1.00 98.62 89 LEU A O 1
ATOM 694 N N . ALA A 1 90 ? 0.638 5.804 -0.293 1.00 98.38 90 ALA A N 1
ATOM 695 C CA . ALA A 1 90 ? 0.807 5.740 -1.736 1.00 98.38 90 ALA A CA 1
ATOM 696 C C . ALA A 1 90 ? 1.587 4.478 -2.142 1.00 98.38 90 ALA A C 1
ATOM 698 O O . ALA A 1 90 ? 2.740 4.313 -1.748 1.00 98.38 90 ALA A O 1
ATOM 699 N N . LEU A 1 91 ? 0.981 3.621 -2.964 1.00 98.50 91 LEU A N 1
ATOM 700 C CA . LEU A 1 91 ? 1.573 2.399 -3.511 1.00 98.50 91 LEU A CA 1
ATOM 701 C C . LEU A 1 91 ? 1.853 2.577 -5.005 1.00 98.50 91 LEU A C 1
ATOM 703 O O . LEU A 1 91 ? 0.929 2.756 -5.809 1.00 98.50 91 LEU A O 1
ATOM 707 N N . TYR A 1 92 ? 3.119 2.515 -5.406 1.00 97.94 92 TYR A N 1
ATOM 708 C CA . TYR A 1 92 ? 3.483 2.674 -6.813 1.00 97.94 92 TYR A CA 1
ATOM 709 C C . TYR A 1 92 ? 4.748 1.928 -7.205 1.00 97.94 92 TYR A C 1
ATOM 711 O O . TYR A 1 92 ? 5.600 1.614 -6.377 1.00 97.94 92 TYR A O 1
ATOM 719 N N . THR A 1 93 ? 4.869 1.646 -8.497 1.00 96.62 93 THR A N 1
ATOM 720 C CA . THR A 1 93 ? 6.151 1.273 -9.097 1.00 96.62 93 THR A CA 1
ATOM 721 C C . THR A 1 93 ? 6.913 2.532 -9.476 1.00 96.62 93 THR A C 1
ATOM 723 O O . THR A 1 93 ? 6.303 3.547 -9.817 1.00 96.62 93 THR A O 1
ATOM 726 N N . THR A 1 94 ? 8.243 2.483 -9.483 1.00 92.31 94 THR A N 1
ATOM 727 C CA . THR A 1 94 ? 9.051 3.610 -9.987 1.00 92.31 94 THR A CA 1
ATOM 728 C C . THR A 1 94 ? 8.729 3.939 -11.451 1.00 92.31 94 THR A C 1
ATOM 730 O O . THR A 1 94 ? 8.754 5.105 -11.839 1.00 92.31 94 THR A O 1
ATOM 733 N N . ALA A 1 95 ? 8.343 2.940 -12.254 1.00 92.94 95 ALA A N 1
ATOM 734 C CA . ALA A 1 95 ? 7.896 3.129 -13.634 1.00 92.94 95 ALA A CA 1
ATOM 735 C C . ALA A 1 95 ? 6.596 3.951 -13.737 1.00 92.94 95 ALA A C 1
ATOM 737 O O . ALA A 1 95 ? 6.430 4.738 -14.669 1.00 92.94 95 ALA A O 1
ATOM 738 N N . GLU A 1 96 ? 5.688 3.816 -12.771 1.00 94.19 96 GLU A N 1
ATOM 739 C CA . GLU A 1 96 ? 4.382 4.485 -12.756 1.00 94.19 96 GLU A CA 1
ATOM 740 C C . GLU A 1 96 ? 4.332 5.695 -11.812 1.00 94.19 96 GLU A C 1
ATOM 742 O O . GLU A 1 96 ? 3.271 6.298 -11.656 1.00 94.19 96 GLU A O 1
ATOM 747 N N . GLU A 1 97 ? 5.445 6.102 -11.195 1.00 94.38 97 GLU A N 1
ATOM 748 C CA . GLU A 1 97 ? 5.476 7.222 -10.240 1.00 94.38 97 GLU A CA 1
ATOM 749 C C . GLU A 1 97 ? 4.880 8.508 -10.840 1.00 94.38 97 GLU A C 1
ATOM 751 O O . GLU A 1 97 ? 4.108 9.228 -10.199 1.00 94.38 97 GLU A O 1
ATOM 756 N N . HIS A 1 98 ? 5.163 8.759 -12.119 1.00 93.81 98 HIS A N 1
ATOM 757 C CA . HIS A 1 98 ? 4.635 9.904 -12.855 1.00 93.81 98 HIS A CA 1
ATOM 758 C C . HIS A 1 98 ? 3.096 9.931 -12.917 1.00 93.81 98 HIS A C 1
ATOM 760 O O . HIS A 1 98 ? 2.514 11.012 -12.970 1.00 93.81 98 HIS A O 1
ATOM 766 N N . THR A 1 99 ? 2.431 8.772 -12.855 1.00 93.25 99 THR A N 1
ATOM 767 C CA . THR A 1 99 ? 0.961 8.659 -12.906 1.00 93.25 99 THR A CA 1
ATOM 768 C C . THR A 1 99 ? 0.286 9.041 -11.589 1.00 93.25 99 THR A C 1
ATOM 770 O O . THR A 1 99 ? -0.877 9.443 -11.580 1.00 93.25 99 THR A O 1
ATOM 773 N N . ILE A 1 100 ? 1.007 8.936 -10.468 1.00 95.25 100 ILE A N 1
ATOM 774 C CA . ILE A 1 100 ? 0.450 9.116 -9.123 1.00 95.25 100 ILE A CA 1
ATOM 775 C C . ILE A 1 100 ? 0.958 10.385 -8.435 1.00 95.25 100 ILE A C 1
ATOM 777 O O . ILE A 1 100 ? 0.354 10.846 -7.467 1.00 95.25 100 ILE A O 1
ATOM 781 N N . ARG A 1 101 ? 2.040 10.989 -8.942 1.00 95.38 101 ARG A N 1
ATOM 782 C CA . ARG A 1 101 ? 2.717 12.141 -8.331 1.00 95.38 101 ARG A CA 1
ATOM 783 C C . ARG A 1 101 ? 1.776 13.300 -8.007 1.00 95.38 101 ARG A C 1
ATOM 785 O O . ARG A 1 101 ? 1.807 13.830 -6.899 1.00 95.38 101 ARG A O 1
ATOM 792 N N . GLU A 1 102 ? 0.906 13.683 -8.937 1.00 95.94 102 GLU A N 1
ATOM 793 C CA . GLU A 1 102 ? -0.067 14.755 -8.692 1.00 95.94 102 GLU A CA 1
ATOM 794 C C . GLU A 1 102 ? -1.057 14.394 -7.578 1.00 95.94 102 GLU A C 1
ATOM 796 O O . GLU A 1 102 ? -1.440 15.245 -6.772 1.00 95.94 102 GLU A O 1
ATOM 801 N N . LYS A 1 103 ? -1.452 13.118 -7.497 1.00 96.88 103 LYS A N 1
ATOM 802 C CA . LYS A 1 103 ? -2.380 12.622 -6.474 1.00 96.88 103 LYS A CA 1
ATOM 803 C C . LYS A 1 103 ? -1.726 12.586 -5.106 1.00 96.88 103 LYS A C 1
ATOM 805 O O . LYS A 1 103 ? -2.358 12.969 -4.132 1.00 96.88 103 LYS A O 1
ATOM 810 N N . VAL A 1 104 ? -0.452 12.221 -5.045 1.00 96.44 104 VAL A N 1
ATOM 811 C CA . VAL A 1 104 ? 0.368 12.300 -3.835 1.00 96.44 104 VAL A CA 1
ATOM 812 C C . VAL A 1 104 ? 0.441 13.740 -3.315 1.00 96.44 104 VAL A C 1
ATOM 814 O O . VAL A 1 104 ? 0.200 13.984 -2.134 1.00 96.44 104 VAL A O 1
ATOM 817 N N . VAL A 1 105 ? 0.695 14.716 -4.194 1.00 96.81 105 VAL A N 1
ATOM 818 C CA . VAL A 1 105 ? 0.694 16.143 -3.817 1.00 96.81 105 VAL A CA 1
ATOM 819 C C . VAL A 1 105 ? -0.683 16.577 -3.312 1.00 96.81 105 VAL A C 1
ATOM 821 O O . VAL A 1 105 ? -0.788 17.322 -2.337 1.00 96.81 105 VAL A O 1
ATOM 824 N N . ALA A 1 106 ? -1.756 16.098 -3.943 1.00 96.19 106 ALA A N 1
ATOM 825 C CA . ALA A 1 106 ? -3.112 16.368 -3.485 1.00 96.19 106 ALA A CA 1
ATOM 826 C C . ALA A 1 106 ? -3.409 15.712 -2.121 1.00 96.19 106 ALA A C 1
ATOM 828 O O . ALA A 1 106 ? -4.052 16.336 -1.276 1.00 96.19 106 ALA A O 1
ATOM 829 N N . ALA A 1 107 ? -2.908 14.496 -1.881 1.00 96.69 107 ALA A N 1
ATOM 830 C CA . ALA A 1 107 ? -3.041 13.785 -0.613 1.00 96.69 107 ALA A CA 1
ATOM 831 C C . ALA A 1 107 ? -2.348 14.543 0.521 1.00 96.69 107 ALA A C 1
ATOM 833 O O . ALA A 1 107 ? -2.936 14.682 1.588 1.00 96.69 107 ALA A O 1
ATOM 834 N N . ALA A 1 108 ? -1.173 15.129 0.272 1.00 96.19 108 ALA A N 1
ATOM 835 C CA . ALA A 1 108 ? -0.438 15.917 1.265 1.00 96.19 108 ALA A CA 1
ATOM 836 C C . ALA A 1 108 ? -1.208 17.150 1.771 1.00 96.19 108 ALA A C 1
ATOM 838 O O . ALA A 1 108 ? -0.924 17.658 2.850 1.00 96.19 108 ALA A O 1
ATOM 839 N N . ARG A 1 109 ? -2.199 17.632 1.009 1.00 96.06 109 ARG A N 1
ATOM 840 C CA . ARG A 1 109 ? -3.075 18.747 1.412 1.00 96.06 109 ARG A CA 1
ATOM 841 C C . ARG A 1 109 ? -4.343 18.301 2.139 1.00 96.06 109 ARG A C 1
ATOM 843 O O . ARG A 1 109 ? -5.025 19.140 2.717 1.00 96.06 109 ARG A O 1
ATOM 850 N N . ARG A 1 110 ? -4.707 17.021 2.042 1.00 96.56 110 ARG A N 1
ATOM 851 C CA . ARG A 1 110 ? -5.997 16.483 2.516 1.00 96.56 110 ARG A CA 1
ATOM 852 C C . ARG A 1 110 ? -5.855 15.467 3.634 1.00 96.56 110 ARG A C 1
ATOM 854 O O . ARG A 1 110 ? -6.804 15.247 4.378 1.00 96.56 110 ARG A O 1
ATOM 861 N N . CYS A 1 111 ? -4.695 14.837 3.733 1.00 96.88 111 CYS A N 1
ATOM 862 C CA . CYS A 1 111 ? -4.391 13.839 4.739 1.00 96.88 111 CYS A CA 1
ATOM 863 C C . CYS A 1 111 ? -3.457 14.440 5.779 1.00 96.88 111 CYS A C 1
ATOM 865 O O . CYS A 1 111 ? -2.632 15.294 5.457 1.00 96.88 111 CYS A O 1
ATOM 867 N N . ARG A 1 112 ? -3.561 13.978 7.027 1.00 96.62 112 ARG A N 1
ATOM 868 C CA . ARG A 1 112 ? -2.668 14.455 8.093 1.00 96.62 112 ARG A CA 1
AT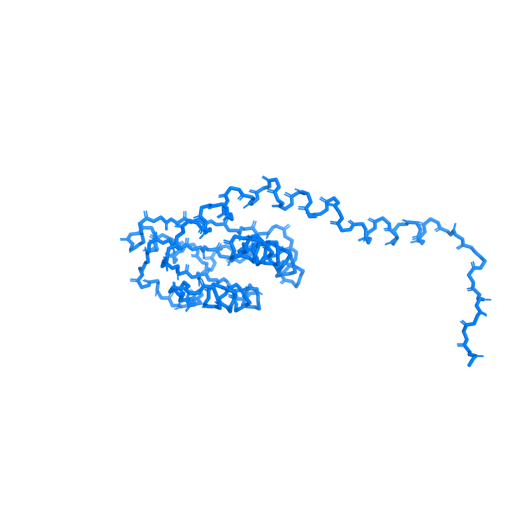OM 869 C C . ARG A 1 112 ? -1.222 14.017 7.844 1.00 96.62 112 ARG A C 1
ATOM 871 O O . ARG A 1 112 ? -0.300 14.742 8.207 1.00 96.62 112 ARG A O 1
ATOM 878 N N . ARG A 1 113 ? -1.035 12.845 7.234 1.00 97.06 113 ARG A N 1
ATOM 879 C CA . ARG A 1 113 ? 0.264 12.279 6.853 1.00 97.06 113 ARG A CA 1
ATOM 880 C C . ARG A 1 113 ? 0.175 11.578 5.503 1.00 97.06 113 ARG A C 1
ATOM 882 O O . ARG A 1 113 ? -0.882 11.055 5.144 1.00 97.06 113 ARG A O 1
ATOM 889 N N . VAL A 1 114 ? 1.295 11.542 4.785 1.00 97.94 114 VAL A N 1
ATOM 890 C CA . VAL A 1 114 ? 1.452 10.777 3.543 1.00 97.94 114 VAL A CA 1
ATOM 891 C C . VAL A 1 114 ? 2.716 9.935 3.652 1.00 97.94 114 VAL A C 1
ATOM 893 O O . VAL A 1 114 ? 3.781 10.474 3.934 1.00 97.94 114 VAL A O 1
ATOM 896 N N . LEU A 1 115 ? 2.579 8.631 3.432 1.00 97.88 115 LEU A N 1
ATOM 897 C CA . LEU A 1 115 ? 3.674 7.667 3.360 1.00 97.88 115 LEU A CA 1
ATOM 898 C C . LEU A 1 115 ? 3.671 6.983 1.994 1.00 97.88 115 LEU A C 1
ATOM 900 O O . LEU A 1 115 ? 2.683 7.033 1.257 1.00 97.88 115 LEU A O 1
ATOM 904 N N . HIS A 1 116 ? 4.782 6.335 1.650 1.00 96.94 116 HIS A N 1
ATOM 905 C CA . HIS A 1 116 ? 5.000 5.806 0.309 1.00 96.94 116 HIS A CA 1
ATOM 906 C C . HIS A 1 116 ? 5.658 4.431 0.355 1.00 96.94 116 HIS A C 1
ATOM 908 O O . HIS A 1 116 ? 6.649 4.237 1.055 1.00 96.94 116 HIS A O 1
ATOM 914 N N . ILE A 1 117 ? 5.162 3.518 -0.475 1.00 97.81 117 ILE A N 1
ATOM 915 C CA . ILE A 1 117 ? 5.852 2.287 -0.853 1.00 97.81 117 ILE A CA 1
ATOM 916 C C . ILE A 1 117 ? 6.038 2.339 -2.370 1.00 97.81 117 ILE A C 1
ATOM 918 O O . ILE A 1 117 ? 5.133 2.024 -3.144 1.00 97.81 117 ILE A O 1
ATOM 922 N N . GLY A 1 118 ? 7.212 2.828 -2.774 1.00 96.31 118 GLY A N 1
ATOM 923 C CA . GLY A 1 118 ? 7.648 2.908 -4.167 1.00 96.31 118 GLY A CA 1
ATOM 924 C C . GLY A 1 118 ? 8.591 1.757 -4.504 1.00 96.31 118 GLY A C 1
ATOM 925 O O . GLY A 1 118 ? 9.746 1.797 -4.078 1.00 96.31 118 GLY A O 1
ATOM 926 N N . VAL A 1 119 ? 8.122 0.746 -5.237 1.00 94.56 119 VAL A N 1
ATOM 927 C CA . VAL A 1 119 ? 8.904 -0.465 -5.543 1.00 94.56 119 VAL A CA 1
ATOM 928 C C . VAL A 1 119 ? 9.625 -0.317 -6.884 1.00 94.56 119 VAL A C 1
ATOM 930 O O . VAL A 1 119 ? 9.008 -0.044 -7.914 1.00 94.56 119 VAL A O 1
ATOM 933 N N . GLY A 1 120 ? 10.944 -0.505 -6.869 1.00 91.12 120 GLY A N 1
ATOM 934 C CA . GLY A 1 120 ? 11.823 -0.368 -8.034 1.00 91.12 120 GLY A CA 1
ATOM 935 C C . GLY A 1 120 ? 12.051 -1.669 -8.803 1.00 91.12 120 GLY A C 1
ATOM 936 O O . GLY A 1 120 ? 13.197 -2.001 -9.078 1.00 91.12 120 GLY A O 1
ATOM 937 N N . THR A 1 121 ? 10.989 -2.413 -9.112 1.00 85.81 121 THR A N 1
ATOM 938 C CA . THR A 1 121 ? 11.055 -3.644 -9.921 1.00 85.81 121 THR A CA 1
ATOM 939 C C . THR A 1 121 ? 10.041 -3.585 -11.064 1.00 85.81 121 THR A C 1
ATOM 941 O O . THR A 1 121 ? 9.322 -2.592 -11.208 1.00 85.81 121 THR A O 1
ATOM 944 N N . ASP A 1 122 ? 9.992 -4.621 -11.897 1.00 88.06 122 ASP A N 1
ATOM 945 C CA . ASP A 1 122 ? 9.013 -4.703 -12.972 1.00 88.06 122 ASP A CA 1
ATOM 946 C C . ASP A 1 122 ? 7.566 -4.640 -12.421 1.00 88.06 122 ASP A C 1
ATOM 948 O O . ASP A 1 122 ? 7.289 -5.158 -11.332 1.00 88.06 122 ASP A O 1
ATOM 952 N N . PRO A 1 123 ? 6.615 -4.022 -13.146 1.00 87.88 123 PRO A N 1
ATOM 953 C CA . PRO A 1 123 ? 5.250 -3.854 -12.646 1.00 87.88 123 PRO A CA 1
ATOM 954 C C . PRO A 1 123 ? 4.481 -5.154 -12.388 1.00 87.88 123 PRO A C 1
ATOM 956 O O . PRO A 1 123 ? 3.464 -5.122 -11.702 1.00 87.88 123 PRO A O 1
ATOM 959 N N . VAL A 1 124 ? 4.930 -6.293 -12.924 1.00 88.81 124 VAL A N 1
ATOM 960 C CA . VAL A 1 124 ? 4.280 -7.590 -12.696 1.00 88.81 124 VAL A CA 1
ATOM 961 C C . VAL A 1 124 ? 4.696 -8.158 -11.338 1.00 88.81 124 VAL A C 1
ATOM 963 O O . VAL A 1 124 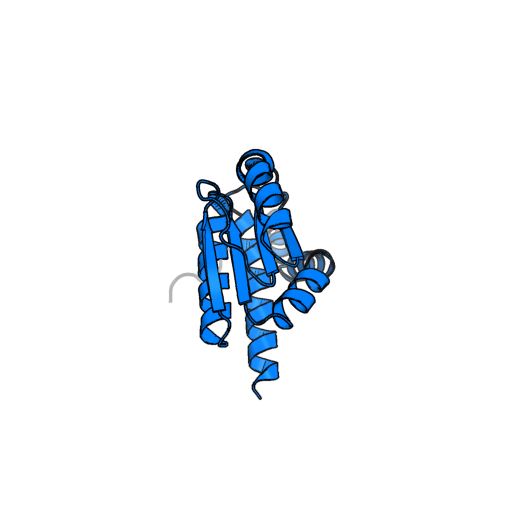? 3.851 -8.667 -10.604 1.00 88.81 124 VAL A O 1
ATOM 966 N N . THR A 1 125 ? 5.971 -8.025 -10.972 1.00 90.31 125 THR A N 1
ATOM 967 C CA . THR A 1 125 ? 6.515 -8.525 -9.700 1.00 90.31 125 THR A CA 1
ATOM 968 C C . THR A 1 125 ? 6.296 -7.552 -8.542 1.00 90.31 125 THR A C 1
ATOM 970 O O . THR A 1 125 ? 6.157 -7.974 -7.396 1.00 90.31 125 THR A O 1
ATOM 973 N N . ALA A 1 126 ? 6.225 -6.247 -8.805 1.00 93.69 126 ALA A N 1
ATOM 974 C CA . ALA A 1 126 ? 6.134 -5.231 -7.758 1.00 93.69 126 ALA A CA 1
ATOM 975 C C . ALA A 1 126 ? 4.982 -5.431 -6.746 1.00 93.69 126 ALA A C 1
ATOM 977 O O . ALA A 1 126 ? 5.223 -5.267 -5.545 1.00 93.69 126 ALA A O 1
ATOM 978 N N . PRO A 1 127 ? 3.766 -5.847 -7.157 1.00 96.44 127 PRO A N 1
ATOM 979 C CA . PRO A 1 127 ? 2.688 -6.141 -6.217 1.00 96.44 127 PRO A CA 1
ATOM 980 C C . PRO A 1 127 ? 3.021 -7.289 -5.261 1.00 96.44 127 PRO A C 1
ATOM 982 O O . PRO A 1 127 ? 2.576 -7.261 -4.119 1.00 96.44 127 PRO A O 1
ATOM 985 N N . ILE A 1 128 ? 3.830 -8.271 -5.679 1.00 95.38 128 ILE A N 1
ATOM 986 C CA . ILE A 1 128 ? 4.233 -9.407 -4.834 1.00 95.38 128 ILE A CA 1
ATOM 987 C C . ILE A 1 128 ? 5.042 -8.912 -3.632 1.00 95.38 128 ILE A C 1
ATOM 989 O O . ILE A 1 128 ? 4.804 -9.344 -2.507 1.00 95.38 128 ILE A O 1
ATOM 993 N N . TYR A 1 129 ? 5.945 -7.953 -3.838 1.00 95.31 129 TYR A N 1
ATOM 994 C CA . TYR A 1 129 ? 6.741 -7.380 -2.748 1.00 95.31 129 TYR A CA 1
ATOM 995 C C . TYR A 1 129 ? 5.869 -6.619 -1.749 1.00 95.31 129 TYR A C 1
ATOM 997 O O . TYR A 1 129 ? 6.054 -6.738 -0.540 1.00 95.31 129 TYR A O 1
ATOM 1005 N N . VAL A 1 130 ? 4.862 -5.894 -2.237 1.00 97.38 130 VAL A N 1
ATOM 1006 C CA . VAL A 1 130 ? 3.892 -5.240 -1.352 1.00 97.38 130 VAL A CA 1
ATOM 1007 C C . VAL A 1 130 ? 3.029 -6.277 -0.628 1.00 97.38 130 VAL A C 1
ATOM 1009 O O . VAL A 1 130 ? 2.774 -6.115 0.558 1.00 97.38 130 VAL A O 1
ATOM 1012 N N . LEU A 1 131 ? 2.633 -7.377 -1.273 1.00 97.56 131 LEU A N 1
ATOM 1013 C CA . LEU A 1 131 ? 1.876 -8.455 -0.626 1.00 97.56 131 LEU A CA 1
ATOM 1014 C C . LEU A 1 131 ? 2.661 -9.139 0.503 1.00 97.56 131 LEU A C 1
ATOM 1016 O O . LEU A 1 131 ? 2.066 -9.485 1.522 1.00 97.56 131 LEU A O 1
ATOM 1020 N N . ILE A 1 132 ? 3.983 -9.280 0.373 1.00 95.94 132 ILE A N 1
ATOM 1021 C CA . ILE A 1 132 ? 4.851 -9.744 1.469 1.00 95.94 132 ILE A CA 1
ATOM 1022 C C . ILE A 1 132 ? 4.733 -8.800 2.676 1.00 95.94 132 ILE A C 1
ATOM 1024 O O . ILE A 1 132 ? 4.513 -9.257 3.799 1.00 95.94 132 ILE A O 1
ATOM 1028 N N . LEU A 1 133 ? 4.809 -7.484 2.446 1.00 97.38 133 LEU A N 1
ATOM 1029 C CA . LEU A 1 133 ? 4.648 -6.470 3.495 1.00 97.38 133 LEU A CA 1
ATOM 1030 C C . LEU A 1 133 ? 3.244 -6.498 4.115 1.00 97.38 133 LEU A C 1
ATOM 1032 O O . LEU A 1 133 ? 3.107 -6.410 5.334 1.00 97.38 133 LEU A O 1
ATOM 1036 N N . VAL A 1 134 ? 2.200 -6.655 3.294 1.00 97.88 134 VAL A N 1
ATOM 1037 C CA . VAL A 1 134 ? 0.809 -6.774 3.760 1.00 97.88 134 VAL A CA 1
ATOM 1038 C C . VAL A 1 134 ? 0.644 -8.002 4.645 1.00 97.88 134 VAL A C 1
ATOM 1040 O O . VAL A 1 134 ? 0.042 -7.907 5.713 1.00 97.88 134 VAL A O 1
ATOM 1043 N N . ARG A 1 135 ? 1.229 -9.139 4.253 1.00 96.06 135 ARG A N 1
ATOM 1044 C CA . ARG A 1 135 ? 1.177 -10.361 5.055 1.00 96.06 135 ARG A CA 1
ATOM 1045 C C . ARG A 1 135 ? 1.917 -10.203 6.381 1.00 96.06 135 ARG A C 1
ATOM 1047 O O . ARG A 1 135 ? 1.426 -10.670 7.403 1.00 96.06 135 ARG A O 1
ATOM 1054 N N . HIS A 1 136 ? 3.069 -9.537 6.382 1.00 95.00 136 HIS A N 1
ATOM 1055 C CA . HIS A 1 136 ? 3.783 -9.220 7.617 1.00 95.00 136 HIS A CA 1
ATOM 1056 C C . HIS A 1 136 ? 2.934 -8.337 8.546 1.00 95.00 136 HIS A C 1
ATOM 1058 O O . HIS A 1 136 ? 2.744 -8.677 9.711 1.00 95.00 136 HIS A O 1
ATOM 1064 N N . LEU A 1 137 ? 2.340 -7.261 8.017 1.00 95.88 137 LEU A N 1
ATOM 1065 C CA . LEU A 1 137 ? 1.436 -6.391 8.772 1.00 95.88 137 LEU A CA 1
ATOM 1066 C C . LEU A 1 137 ? 0.242 -7.160 9.355 1.00 95.88 137 LEU A C 1
ATOM 1068 O O . LEU A 1 137 ? -0.141 -6.929 10.499 1.00 95.88 137 LEU A O 1
ATOM 1072 N N . GLU A 1 138 ? -0.355 -8.066 8.584 1.00 96.06 138 GLU A N 1
ATOM 1073 C CA . GLU A 1 138 ? -1.469 -8.895 9.043 1.00 96.06 138 GLU A CA 1
ATOM 1074 C C . GLU A 1 138 ? -1.073 -9.773 10.239 1.00 96.06 138 GLU A C 1
ATOM 1076 O O . GLU A 1 138 ? -1.825 -9.849 11.210 1.00 96.06 138 GLU A O 1
ATOM 1081 N N . LEU A 1 139 ? 0.110 -10.398 10.198 1.00 94.12 139 LEU A N 1
ATOM 1082 C CA . LEU A 1 139 ? 0.633 -11.206 11.305 1.00 94.12 139 LEU A CA 1
ATOM 1083 C C . LEU A 1 139 ? 0.868 -10.361 12.564 1.00 94.12 139 LEU A C 1
ATOM 1085 O O . LEU A 1 139 ? 0.494 -10.779 13.658 1.00 94.12 139 LEU A O 1
ATOM 1089 N N . GLU A 1 140 ? 1.412 -9.155 12.411 1.00 92.75 140 GLU A N 1
ATOM 1090 C CA . GLU A 1 140 ? 1.605 -8.207 13.516 1.00 92.75 140 GLU A CA 1
ATOM 1091 C C . GLU A 1 140 ? 0.269 -7.764 14.135 1.00 92.75 140 GLU A C 1
ATOM 1093 O O . GLU A 1 140 ? 0.114 -7.714 15.356 1.00 92.75 140 GLU A O 1
ATOM 1098 N N . LEU A 1 141 ? -0.732 -7.471 13.300 1.00 91.88 141 LEU A N 1
ATOM 1099 C CA . LEU A 1 141 ? -2.074 -7.111 13.759 1.00 91.88 141 LEU A CA 1
ATOM 1100 C C . LEU A 1 141 ? -2.795 -8.293 14.428 1.00 91.88 141 LEU A C 1
ATOM 1102 O O . LEU A 1 141 ? -3.577 -8.077 15.356 1.00 91.88 141 LEU A O 1
ATOM 1106 N N . ALA A 1 142 ? -2.543 -9.527 13.980 1.00 90.12 142 ALA A N 1
ATOM 1107 C CA . ALA A 1 142 ? -3.044 -10.748 14.609 1.00 90.12 142 ALA A CA 1
ATOM 1108 C C . ALA A 1 142 ? -2.417 -10.971 15.989 1.00 90.12 142 ALA A C 1
ATOM 1110 O O . ALA A 1 142 ? -3.141 -11.236 16.947 1.00 90.12 142 ALA A O 1
ATOM 1111 N N . GLY A 1 143 ? -1.095 -10.811 16.102 1.00 83.00 143 GLY A N 1
ATOM 1112 C CA . GLY A 1 143 ? -0.369 -10.922 17.368 1.00 83.00 143 GLY A CA 1
ATOM 1113 C C . GLY A 1 143 ? -0.800 -9.876 18.396 1.00 83.00 143 GLY A C 1
ATOM 1114 O O . GLY A 1 143 ? -0.890 -10.187 19.575 1.00 83.00 143 GLY A O 1
ATOM 1115 N N . ALA A 1 144 ? -1.158 -8.667 17.957 1.00 67.12 144 ALA A N 1
ATOM 1116 C CA . ALA A 1 144 ? -1.673 -7.614 18.834 1.00 67.12 144 ALA A CA 1
ATOM 1117 C C . ALA A 1 144 ? -3.117 -7.844 19.336 1.00 67.12 144 ALA A C 1
ATOM 1119 O O . ALA A 1 144 ? -3.564 -7.131 20.234 1.00 67.12 144 ALA A O 1
ATOM 1120 N N . LYS A 1 145 ? -3.870 -8.784 18.741 1.00 57.50 145 LYS A N 1
ATOM 1121 C CA . LYS A 1 145 ? -5.224 -9.165 19.190 1.00 57.50 145 LYS A CA 1
ATOM 1122 C C . LYS A 1 145 ? -5.221 -10.259 20.271 1.00 57.50 145 LYS A C 1
ATOM 1124 O O . LYS A 1 145 ? -6.276 -10.464 20.872 1.00 57.50 145 LYS A O 1
ATOM 1129 N N . ALA A 1 146 ? -4.110 -10.979 20.447 1.00 51.06 146 ALA A N 1
ATOM 1130 C CA . ALA A 1 146 ? -3.958 -12.072 21.413 1.00 51.06 146 ALA A CA 1
ATOM 1131 C C . ALA A 1 146 ? -3.591 -11.547 22.808 1.00 51.06 146 ALA A C 1
ATOM 1133 O O . ALA A 1 146 ? -4.088 -12.146 23.789 1.00 51.06 146 ALA A O 1
#

Foldseek 3Di:
DDDDDDPPDPDPVVVVVVVVVPCPVLLVVLCVVCVVVLVVVLVFQKEEEEEEDLLVVLSVLLQVLCVVLNGHYHYHYLVGADQEIQEYEYEEEPVCCVSNVVNQVRRVVRYVYYHYDYHDDDSNCRNVSSNSVSVVSSVVSVVVVD